Protein AF-A0A2E8V5A6-F1 (afdb_monomer)

pLDDT: mean 71.58, std 9.97, range [44.84, 85.44]

Secondary structure (DSSP, 8-state):
--HHHHHHHHHHHHHS-HHHHHHHHHHHHHH-HHHHHHHHHHHHHHHHHHHHHHHHHHHS--

Radius of gyration: 13.53 Å; Cα contacts (8 Å, |Δi|>4): 17; chains: 1; bounding box: 36×16×39 Å

Structure (mmCIF, N/CA/C/O backbone):
data_AF-A0A2E8V5A6-F1
#
_entry.id   AF-A0A2E8V5A6-F1
#
loop_
_atom_site.group_PDB
_atom_site.id
_atom_site.type_symbol
_atom_site.label_atom_id
_atom_site.label_alt_id
_atom_site.label_comp_id
_atom_site.label_asym_id
_atom_site.label_entity_id
_atom_site.label_seq_id
_atom_site.pdbx_PDB_ins_code
_atom_site.Cartn_x
_atom_site.Cartn_y
_atom_site.Cartn_z
_atom_site.occupancy
_atom_site.B_iso_or_equiv
_atom_site.auth_seq_id
_atom_site.auth_comp_id
_atom_site.auth_asym_id
_atom_site.auth_atom_id
_atom_site.pdbx_PDB_model_num
ATOM 1 N N . MET A 1 1 ? -17.978 -3.475 -0.410 1.00 58.06 1 MET A N 1
ATOM 2 C CA . MET A 1 1 ? -17.200 -2.554 -1.269 1.00 58.06 1 MET A CA 1
ATOM 3 C C . MET A 1 1 ? -17.572 -2.829 -2.720 1.00 58.06 1 MET A C 1
ATOM 5 O O . MET A 1 1 ? -17.633 -3.997 -3.086 1.00 58.06 1 MET A O 1
ATOM 9 N N . ASN A 1 2 ? -17.905 -1.818 -3.529 1.00 72.94 2 ASN A N 1
ATOM 10 C CA . ASN A 1 2 ? -18.228 -2.060 -4.944 1.00 72.94 2 ASN A CA 1
ATOM 11 C C . ASN A 1 2 ? -16.939 -2.366 -5.726 1.00 72.94 2 ASN A C 1
ATOM 13 O O . ASN A 1 2 ? -15.917 -1.732 -5.478 1.00 72.94 2 ASN A O 1
ATOM 17 N N . LYS A 1 3 ? -16.981 -3.293 -6.697 1.00 63.16 3 LYS A N 1
ATOM 18 C CA . LYS A 1 3 ? -15.802 -3.761 -7.469 1.00 63.16 3 LYS A CA 1
ATOM 19 C C . LYS A 1 3 ? -14.934 -2.628 -8.044 1.00 63.16 3 LYS A C 1
ATOM 21 O O . LYS A 1 3 ? -13.716 -2.752 -8.115 1.00 63.16 3 LYS A O 1
ATOM 26 N N . MET A 1 4 ? -15.559 -1.512 -8.423 1.00 67.19 4 MET A N 1
ATOM 27 C CA . MET A 1 4 ? -14.881 -0.317 -8.938 1.00 67.19 4 MET A CA 1
ATOM 28 C C . MET A 1 4 ? -13.984 0.360 -7.888 1.00 67.19 4 MET A C 1
ATOM 30 O O . MET A 1 4 ? -12.888 0.805 -8.213 1.00 67.19 4 MET A O 1
ATOM 34 N N . GLN A 1 5 ? -14.418 0.399 -6.627 1.00 73.19 5 GLN A N 1
ATOM 35 C CA . GLN A 1 5 ? -13.657 0.996 -5.527 1.00 73.19 5 GLN A CA 1
ATOM 36 C C . GLN A 1 5 ? -12.431 0.148 -5.188 1.00 73.19 5 GLN A C 1
ATOM 38 O O . GLN A 1 5 ? -11.348 0.697 -5.017 1.00 73.19 5 GLN A O 1
ATOM 43 N N . THR A 1 6 ? -12.576 -1.181 -5.183 1.00 73.81 6 THR A N 1
ATOM 44 C CA . THR A 1 6 ? -11.462 -2.113 -4.959 1.00 73.81 6 THR A CA 1
ATOM 45 C C . THR A 1 6 ? -10.383 -1.966 -6.029 1.00 73.81 6 THR A C 1
ATOM 47 O O . THR A 1 6 ? -9.205 -1.874 -5.703 1.00 73.81 6 THR A O 1
ATOM 50 N N . ARG A 1 7 ? -10.772 -1.879 -7.309 1.00 77.62 7 ARG A N 1
ATOM 51 C CA . ARG A 1 7 ? -9.821 -1.729 -8.420 1.00 77.62 7 ARG A CA 1
ATOM 52 C C . ARG A 1 7 ? -9.032 -0.421 -8.345 1.00 77.62 7 ARG A C 1
ATOM 54 O O . ARG A 1 7 ? -7.820 -0.447 -8.511 1.00 77.62 7 ARG A O 1
ATOM 61 N N . MET A 1 8 ? -9.697 0.696 -8.044 1.00 81.12 8 MET A N 1
ATOM 62 C CA . MET A 1 8 ? -9.012 1.983 -7.858 1.00 81.12 8 MET A CA 1
ATOM 63 C C . MET A 1 8 ? -8.027 1.940 -6.685 1.00 81.12 8 MET A C 1
ATOM 65 O O . MET A 1 8 ? -6.927 2.472 -6.795 1.00 81.12 8 MET A O 1
ATOM 69 N N . LEU A 1 9 ? -8.394 1.273 -5.586 1.00 78.00 9 LEU A N 1
ATOM 70 C CA . LEU A 1 9 ? -7.517 1.098 -4.427 1.00 78.00 9 LEU A CA 1
ATOM 71 C C . LEU A 1 9 ? -6.270 0.281 -4.783 1.00 78.00 9 LEU A C 1
ATOM 73 O O . LEU A 1 9 ? -5.161 0.686 -4.450 1.00 78.00 9 LEU A O 1
ATOM 77 N N . ILE A 1 10 ? -6.443 -0.822 -5.516 1.00 76.56 10 ILE A N 1
ATOM 78 C CA . ILE A 1 10 ? -5.336 -1.664 -5.987 1.00 76.56 10 ILE A CA 1
ATOM 79 C C . ILE A 1 10 ? -4.415 -0.872 -6.921 1.00 76.56 10 ILE A C 1
ATOM 81 O O . ILE A 1 10 ? -3.204 -0.886 -6.730 1.00 76.56 10 ILE A O 1
ATOM 85 N N . GLU A 1 11 ? -4.959 -0.134 -7.892 1.00 80.25 11 GLU A N 1
ATOM 86 C CA . GLU A 1 11 ? -4.153 0.685 -8.808 1.00 80.25 11 GLU A CA 1
ATOM 87 C C . GLU A 1 11 ? -3.389 1.801 -8.079 1.00 80.25 11 GLU A C 1
ATOM 89 O O . GLU A 1 11 ? -2.247 2.103 -8.437 1.00 80.25 11 GLU A O 1
ATOM 94 N N . MET A 1 12 ? -3.986 2.391 -7.039 1.00 83.44 12 MET A N 1
ATOM 95 C CA . MET A 1 12 ? -3.338 3.405 -6.208 1.00 83.44 12 MET A CA 1
ATOM 96 C C . MET A 1 12 ? -2.193 2.803 -5.386 1.00 83.44 12 MET A C 1
ATOM 98 O O . MET A 1 12 ? -1.076 3.309 -5.451 1.00 83.44 12 MET A O 1
ATOM 102 N N . ILE A 1 13 ? -2.441 1.682 -4.697 1.00 77.88 13 ILE A N 1
ATOM 103 C CA . ILE A 1 13 ? -1.424 0.937 -3.936 1.00 77.88 13 ILE A CA 1
ATOM 104 C C . ILE A 1 13 ? -0.287 0.489 -4.847 1.00 77.88 13 ILE A C 1
ATOM 106 O O . ILE A 1 13 ? 0.886 0.561 -4.481 1.00 77.88 13 ILE A O 1
ATOM 110 N N . ALA A 1 14 ? -0.620 0.046 -6.055 1.00 76.38 14 ALA A N 1
ATOM 111 C CA . ALA A 1 14 ? 0.373 -0.355 -7.020 1.00 76.38 14 ALA A CA 1
ATOM 112 C C . ALA A 1 14 ? 1.295 0.836 -7.334 1.00 76.38 14 ALA A C 1
ATOM 114 O O . ALA A 1 14 ? 2.502 0.663 -7.414 1.00 76.38 14 ALA A O 1
ATOM 115 N N . ARG A 1 15 ? 0.792 2.050 -7.549 1.00 80.19 15 ARG A N 1
ATOM 116 C CA . ARG A 1 15 ? 1.650 3.197 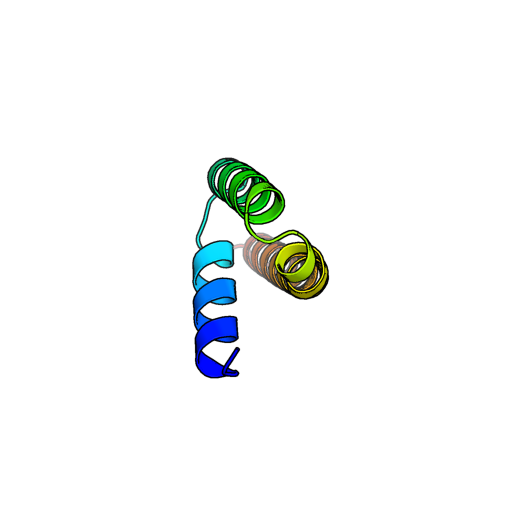-7.918 1.00 80.19 15 ARG A CA 1
ATOM 117 C C . ARG A 1 15 ? 2.528 3.721 -6.776 1.00 80.19 15 ARG A C 1
ATOM 119 O O . ARG A 1 15 ? 3.450 4.475 -7.058 1.00 80.19 15 ARG A O 1
ATOM 126 N N . MET A 1 16 ? 2.259 3.322 -5.534 1.00 81.31 16 MET A N 1
ATOM 127 C CA . MET A 1 16 ? 3.081 3.679 -4.377 1.00 81.31 16 MET A CA 1
ATOM 128 C C . MET A 1 16 ? 4.436 2.970 -4.403 1.00 81.31 16 MET A C 1
ATOM 130 O O . MET A 1 16 ? 4.539 1.793 -4.785 1.00 81.31 16 MET A O 1
ATOM 134 N N . THR A 1 17 ? 5.450 3.678 -3.910 1.00 80.50 17 THR A N 1
ATOM 135 C CA . THR A 1 17 ? 6.737 3.083 -3.536 1.00 80.50 17 THR A CA 1
ATOM 136 C C . THR A 1 17 ? 6.554 2.053 -2.416 1.00 80.50 17 THR A C 1
ATOM 138 O O . THR A 1 17 ? 5.517 2.011 -1.747 1.00 80.50 17 THR A O 1
ATOM 141 N N . THR A 1 18 ? 7.552 1.191 -2.212 1.00 77.00 18 THR A N 1
ATOM 142 C CA . THR A 1 18 ? 7.505 0.152 -1.170 1.00 77.00 18 THR A CA 1
ATOM 143 C C . THR A 1 18 ? 7.255 0.747 0.220 1.00 77.00 18 THR A C 1
ATOM 145 O O . THR A 1 18 ? 6.396 0.247 0.943 1.00 77.00 18 THR A O 1
ATOM 148 N N . ASP A 1 19 ? 7.922 1.856 0.552 1.00 78.56 19 ASP A N 1
ATOM 149 C CA . ASP A 1 19 ? 7.817 2.510 1.863 1.00 78.56 19 ASP A CA 1
ATOM 150 C C . ASP A 1 19 ? 6.452 3.182 2.084 1.00 78.56 19 ASP A C 1
ATOM 152 O O . ASP A 1 19 ? 5.826 3.022 3.138 1.00 78.56 19 ASP A O 1
ATOM 156 N N . GLU A 1 20 ? 5.947 3.897 1.071 1.00 81.50 20 GLU A N 1
ATOM 157 C CA . GLU A 1 20 ? 4.616 4.521 1.112 1.00 81.50 20 GLU A CA 1
ATOM 158 C C . GLU A 1 20 ? 3.520 3.474 1.272 1.00 81.50 20 GLU A C 1
ATOM 160 O O . GLU A 1 20 ? 2.571 3.655 2.036 1.00 81.50 20 GLU A O 1
ATOM 165 N N . ARG A 1 21 ? 3.663 2.349 0.571 1.00 80.50 21 ARG A N 1
ATOM 166 C CA . ARG A 1 21 ? 2.720 1.244 0.651 1.00 80.50 21 ARG A CA 1
ATOM 167 C C . ARG A 1 21 ? 2.725 0.591 2.017 1.00 80.50 21 ARG A C 1
ATOM 169 O O . ARG A 1 21 ? 1.654 0.299 2.536 1.00 80.50 21 ARG A O 1
ATOM 176 N N . GLN A 1 22 ? 3.901 0.338 2.577 1.00 77.00 22 GLN A N 1
ATOM 177 C CA . GLN A 1 22 ? 4.007 -0.288 3.886 1.00 77.00 22 GLN A CA 1
ATOM 178 C C . GLN A 1 22 ? 3.365 0.598 4.958 1.00 77.00 22 GLN A C 1
ATOM 180 O O . GLN A 1 22 ? 2.505 0.128 5.699 1.00 77.00 22 GLN A O 1
ATOM 185 N N . SER A 1 23 ? 3.657 1.901 4.930 1.00 82.69 23 SER A N 1
ATOM 186 C CA . SER A 1 23 ? 3.007 2.886 5.804 1.00 82.69 23 SER A CA 1
ATOM 187 C C . SER A 1 23 ? 1.486 2.927 5.607 1.00 82.69 23 SER A C 1
ATOM 189 O O . SER A 1 23 ? 0.725 2.996 6.570 1.00 82.69 23 SER A O 1
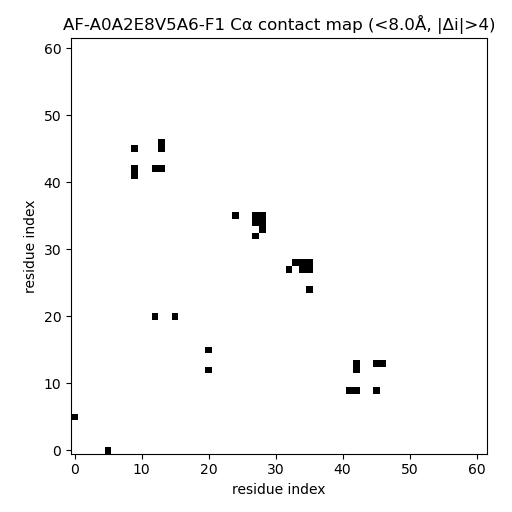ATOM 191 N N . PHE A 1 24 ? 1.019 2.853 4.357 1.00 83.62 24 PHE A N 1
ATOM 192 C CA . PHE A 1 24 ? -0.407 2.835 4.042 1.00 83.62 24 PHE A CA 1
ATOM 193 C C . PHE A 1 24 ? -1.104 1.576 4.569 1.00 83.62 24 PHE A C 1
ATOM 195 O O . PHE A 1 24 ? -2.177 1.693 5.153 1.00 83.62 24 PHE A O 1
ATOM 202 N N . ILE A 1 25 ? -0.501 0.395 4.397 1.00 78.88 25 ILE A N 1
ATOM 203 C CA . ILE A 1 25 ? -1.041 -0.881 4.889 1.00 78.88 25 ILE A CA 1
ATOM 204 C C . ILE A 1 25 ? -1.083 -0.895 6.419 1.00 78.88 25 ILE A C 1
ATOM 206 O O . ILE A 1 25 ? -2.105 -1.283 6.975 1.00 78.88 25 ILE A O 1
ATOM 210 N N . GLU A 1 26 ? -0.038 -0.418 7.098 1.00 82.56 26 GLU A N 1
ATOM 211 C CA . GLU A 1 26 ? -0.008 -0.331 8.565 1.00 82.56 26 GLU A CA 1
ATOM 212 C C . GLU A 1 26 ? -1.112 0.581 9.122 1.00 82.56 26 GLU A C 1
ATOM 214 O O . GLU A 1 26 ? -1.749 0.260 10.126 1.00 82.56 26 GLU A O 1
ATOM 219 N N . GLU A 1 27 ? -1.385 1.714 8.473 1.00 85.44 27 GLU A N 1
ATOM 220 C CA . GLU A 1 27 ? -2.492 2.596 8.863 1.00 85.44 27 GLU A CA 1
ATOM 221 C C . GLU A 1 27 ? -3.870 1.998 8.539 1.00 85.44 27 GLU A C 1
ATOM 223 O O . GLU A 1 27 ? -4.844 2.234 9.265 1.00 85.44 27 GLU A O 1
ATOM 228 N N . LEU A 1 28 ? -3.965 1.205 7.469 1.00 81.38 28 LEU A N 1
ATOM 229 C CA . LEU A 1 28 ? -5.186 0.499 7.090 1.00 81.38 28 LEU A CA 1
ATOM 230 C C . LEU A 1 28 ? -5.503 -0.642 8.056 1.00 81.38 28 LEU A C 1
ATOM 232 O O . LEU A 1 28 ? -6.663 -0.798 8.422 1.00 81.38 28 LEU A O 1
ATOM 236 N N . ASP A 1 29 ? -4.491 -1.377 8.510 1.00 80.94 29 ASP A N 1
ATOM 237 C CA . ASP A 1 29 ? -4.623 -2.491 9.452 1.00 80.94 29 ASP A CA 1
ATOM 238 C C . ASP A 1 29 ? -5.151 -2.012 10.810 1.00 80.94 29 ASP A C 1
ATOM 240 O O . ASP A 1 29 ? -6.117 -2.552 11.349 1.00 80.94 29 ASP A O 1
ATOM 244 N N . LYS A 1 30 ? -4.626 -0.883 11.305 1.00 82.25 30 LYS A N 1
ATOM 245 C CA . LYS A 1 30 ? -5.085 -0.257 12.558 1.00 82.25 30 LYS A CA 1
ATOM 246 C C . LYS A 1 30 ? -6.558 0.159 12.530 1.00 82.25 30 LYS A C 1
ATOM 248 O O . LYS A 1 30 ? -7.212 0.165 13.572 1.00 82.25 30 LYS A O 1
ATOM 253 N N . ARG A 1 31 ? -7.073 0.585 11.371 1.00 84.31 31 ARG A N 1
ATOM 254 C CA . ARG A 1 31 ? -8.442 1.121 11.232 1.00 84.31 31 ARG A CA 1
ATOM 255 C C . ARG A 1 31 ? -9.444 0.100 10.701 1.00 84.31 31 ARG A C 1
ATOM 257 O O . ARG A 1 31 ? -10.620 0.181 11.048 1.00 84.31 31 ARG A O 1
ATOM 264 N N . PHE A 1 32 ? -8.998 -0.828 9.862 1.00 81.81 32 PHE A N 1
ATOM 265 C CA . PHE A 1 32 ? -9.827 -1.767 9.111 1.00 81.81 32 PHE A CA 1
ATOM 266 C C . PHE A 1 32 ? -9.096 -3.113 8.912 1.00 81.81 32 PHE A C 1
ATOM 268 O O . PHE A 1 32 ? -8.795 -3.478 7.775 1.00 81.81 32 PHE A O 1
ATOM 275 N N . PRO A 1 33 ? -8.854 -3.893 9.980 1.00 75.12 33 PRO A N 1
ATOM 276 C CA . PRO A 1 33 ? -8.048 -5.120 9.908 1.00 75.12 33 PRO A CA 1
ATOM 277 C C . PRO A 1 33 ? -8.617 -6.155 8.920 1.00 75.12 33 PRO A C 1
ATOM 279 O O . PRO A 1 33 ? -7.902 -6.682 8.075 1.00 75.12 33 PRO A O 1
ATOM 282 N N . ASN A 1 34 ? -9.943 -6.340 8.899 1.00 79.00 34 ASN A N 1
ATOM 283 C CA . ASN A 1 34 ? -10.607 -7.267 7.966 1.00 79.00 34 ASN A CA 1
ATOM 284 C C . ASN A 1 34 ? -10.417 -6.887 6.484 1.00 79.00 34 ASN A C 1
ATOM 286 O O . ASN A 1 34 ? -10.537 -7.729 5.601 1.00 79.00 34 ASN A O 1
ATOM 290 N N . LEU A 1 35 ? -10.176 -5.603 6.200 1.00 73.31 35 LEU A N 1
ATOM 291 C CA . LEU A 1 35 ? -9.967 -5.116 4.841 1.00 73.31 35 LEU A CA 1
ATOM 292 C C . LEU A 1 35 ? -8.534 -5.386 4.368 1.00 73.31 35 LEU A C 1
ATOM 294 O O . LEU A 1 35 ? -8.317 -5.565 3.172 1.00 73.31 35 LEU A O 1
ATOM 298 N N . VAL A 1 36 ? -7.566 -5.429 5.287 1.00 73.38 36 VAL A N 1
ATOM 299 C CA . VAL A 1 36 ? -6.172 -5.763 4.976 1.00 73.38 36 VAL A CA 1
ATOM 300 C C . VAL A 1 36 ? -6.031 -7.231 4.605 1.00 73.38 36 VAL A C 1
ATOM 302 O O . VAL A 1 36 ? -5.373 -7.516 3.608 1.00 73.38 36 VAL A O 1
ATOM 305 N N . ASP A 1 37 ? -6.713 -8.137 5.307 1.00 73.00 37 ASP A N 1
ATOM 306 C CA . ASP A 1 37 ? -6.734 -9.563 4.948 1.00 73.00 37 ASP A CA 1
ATOM 307 C C . ASP A 1 37 ? -7.282 -9.789 3.528 1.00 73.00 37 ASP A C 1
ATOM 309 O O . ASP A 1 37 ? -6.687 -10.511 2.722 1.00 73.00 37 ASP A O 1
ATOM 313 N N . ASP A 1 38 ? -8.374 -9.103 3.178 1.00 73.88 38 ASP A N 1
ATOM 314 C CA . ASP A 1 38 ? -8.966 -9.172 1.839 1.00 73.88 38 A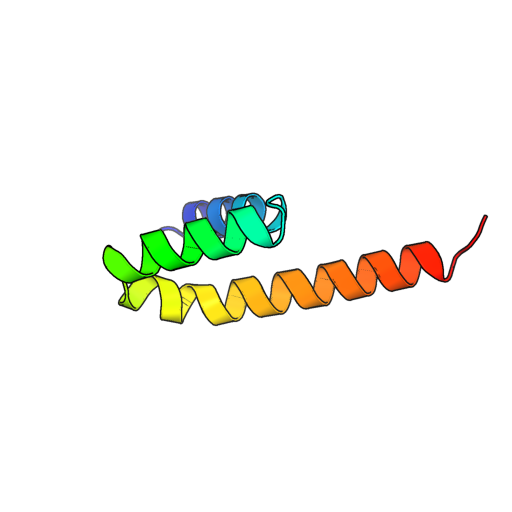SP A CA 1
ATOM 315 C C . ASP A 1 38 ? -8.049 -8.564 0.765 1.00 73.88 38 ASP A C 1
ATOM 317 O O . ASP A 1 38 ? -7.965 -9.078 -0.353 1.00 73.88 38 ASP A O 1
ATOM 321 N N . LEU A 1 39 ? -7.358 -7.463 1.079 1.00 72.19 39 LEU A N 1
ATOM 322 C CA . LEU A 1 39 ? -6.473 -6.766 0.145 1.00 72.19 39 LEU A CA 1
ATOM 323 C C . LEU A 1 39 ? -5.103 -7.433 0.005 1.00 72.19 39 LEU A C 1
ATOM 325 O O . LEU A 1 39 ? -4.506 -7.328 -1.066 1.00 72.19 39 LEU A O 1
ATOM 329 N N . GLY A 1 40 ? -4.610 -8.129 1.030 1.00 69.75 40 GLY A N 1
ATOM 330 C CA . GLY A 1 40 ? -3.273 -8.725 1.061 1.00 69.75 40 GLY A CA 1
ATOM 331 C C . GLY A 1 40 ? -3.017 -9.647 -0.130 1.00 69.75 40 GLY A C 1
ATOM 332 O O . GLY A 1 40 ? -1.984 -9.533 -0.792 1.00 69.75 40 GLY A O 1
ATOM 333 N N . ASN A 1 41 ? -4.010 -10.467 -0.488 1.00 70.06 4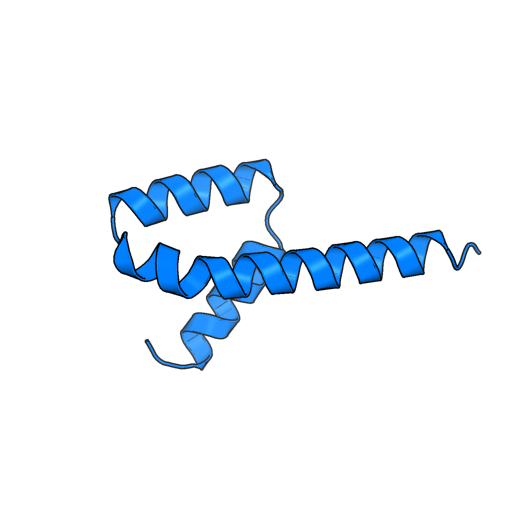1 ASN A N 1
ATOM 334 C CA . ASN A 1 41 ? -3.946 -11.333 -1.667 1.00 70.06 41 ASN A CA 1
ATOM 335 C C . ASN A 1 41 ? -3.834 -10.539 -2.980 1.00 70.06 41 ASN A C 1
ATOM 337 O O . ASN A 1 41 ? -3.029 -10.884 -3.843 1.00 70.06 41 ASN A O 1
ATOM 341 N N . TYR A 1 42 ? -4.596 -9.453 -3.135 1.00 68.44 42 TYR A N 1
ATOM 342 C CA . TYR A 1 42 ? -4.553 -8.632 -4.351 1.00 68.44 42 TYR A CA 1
ATOM 343 C C . TYR A 1 42 ? -3.255 -7.831 -4.463 1.00 68.44 42 TYR A C 1
ATOM 345 O O . TYR A 1 42 ? -2.662 -7.767 -5.537 1.00 68.4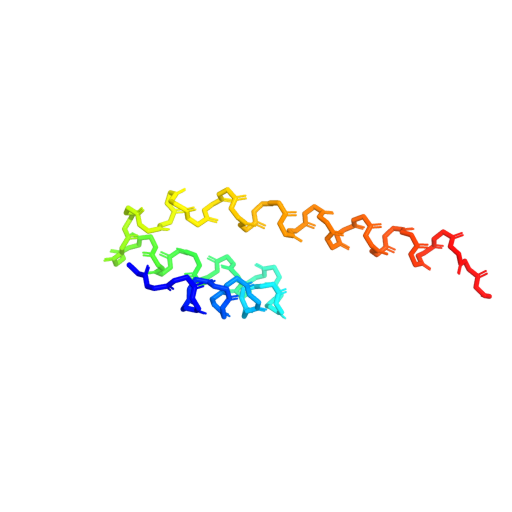4 4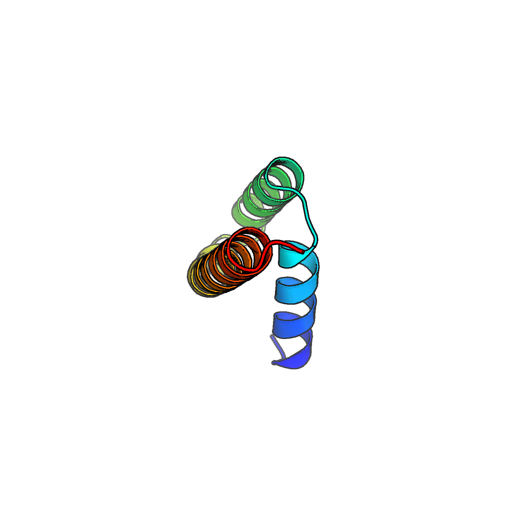2 TYR A O 1
ATOM 353 N N . ILE A 1 43 ? -2.788 -7.252 -3.356 1.00 67.56 43 ILE A N 1
ATOM 354 C CA . ILE A 1 43 ? -1.552 -6.464 -3.314 1.00 67.56 43 ILE A CA 1
ATOM 355 C C . ILE A 1 43 ? -0.347 -7.345 -3.659 1.00 67.56 43 ILE A C 1
ATOM 357 O O . ILE A 1 43 ? 0.521 -6.917 -4.424 1.00 67.56 43 ILE A O 1
ATOM 361 N N . TYR A 1 44 ? -0.303 -8.574 -3.135 1.00 69.19 44 TYR A N 1
ATOM 362 C CA . TYR A 1 44 ? 0.770 -9.526 -3.419 1.00 69.19 44 TYR A CA 1
ATOM 363 C C . TYR A 1 44 ? 0.817 -9.916 -4.902 1.00 69.19 44 TYR A C 1
ATOM 365 O O . TYR A 1 44 ? 1.872 -9.811 -5.530 1.00 69.19 44 TYR A O 1
ATOM 373 N N . VAL A 1 45 ? -0.330 -10.290 -5.483 1.00 68.38 45 VAL A N 1
ATOM 374 C CA . VAL A 1 45 ? -0.434 -10.660 -6.905 1.00 68.38 45 VAL A CA 1
ATOM 375 C C . VAL A 1 45 ? -0.030 -9.495 -7.808 1.00 68.38 45 VAL A C 1
ATOM 377 O O . VAL A 1 45 ? 0.829 -9.661 -8.670 1.00 68.38 45 VAL A O 1
ATOM 380 N N . THR A 1 46 ? -0.559 -8.292 -7.568 1.00 67.88 46 THR A N 1
ATOM 381 C CA . THR A 1 46 ? -0.217 -7.105 -8.367 1.00 67.88 46 THR A CA 1
ATOM 382 C C . THR A 1 46 ? 1.273 -6.759 -8.291 1.00 67.88 46 THR A C 1
ATOM 384 O O . THR A 1 46 ? 1.847 -6.280 -9.272 1.00 67.88 46 THR A O 1
ATOM 387 N N . GLN A 1 47 ? 1.935 -7.002 -7.155 1.00 65.19 47 GLN A N 1
ATOM 388 C CA . GLN A 1 47 ? 3.366 -6.737 -7.044 1.00 65.19 47 GLN A CA 1
ATOM 389 C C . GLN A 1 47 ? 4.221 -7.795 -7.744 1.00 65.19 47 GLN A C 1
ATOM 391 O O . GLN A 1 47 ? 5.219 -7.428 -8.364 1.00 65.19 47 GLN A O 1
ATOM 396 N N . GLN A 1 48 ? 3.827 -9.071 -7.703 1.00 67.25 48 GLN A N 1
ATOM 397 C CA . GLN A 1 48 ? 4.484 -10.099 -8.509 1.00 67.25 48 GLN A CA 1
ATOM 398 C C . GLN A 1 48 ? 4.347 -9.808 -10.002 1.00 67.25 48 GLN A C 1
ATOM 400 O O . GLN A 1 48 ? 5.353 -9.793 -10.701 1.00 67.25 48 GLN A O 1
ATOM 405 N N . GLU A 1 49 ? 3.144 -9.483 -10.478 1.00 67.75 49 GLU A N 1
ATOM 406 C CA . GLU A 1 49 ? 2.914 -9.150 -11.887 1.00 67.75 49 GLU A CA 1
ATOM 407 C C . GLU A 1 49 ? 3.764 -7.962 -12.345 1.00 67.75 49 GLU A C 1
ATOM 409 O O . GLU A 1 49 ? 4.309 -7.982 -13.449 1.00 67.75 49 GLU A O 1
ATOM 414 N N . ARG A 1 50 ? 3.917 -6.932 -11.502 1.00 63.94 50 ARG A N 1
ATOM 415 C CA . ARG A 1 50 ? 4.758 -5.785 -11.851 1.00 63.94 50 ARG A CA 1
ATOM 416 C C . ARG A 1 50 ? 6.249 -6.107 -11.788 1.00 63.94 50 ARG A C 1
ATOM 418 O O . ARG A 1 50 ? 6.982 -5.649 -12.657 1.00 63.94 50 ARG A O 1
ATOM 425 N N . ASN A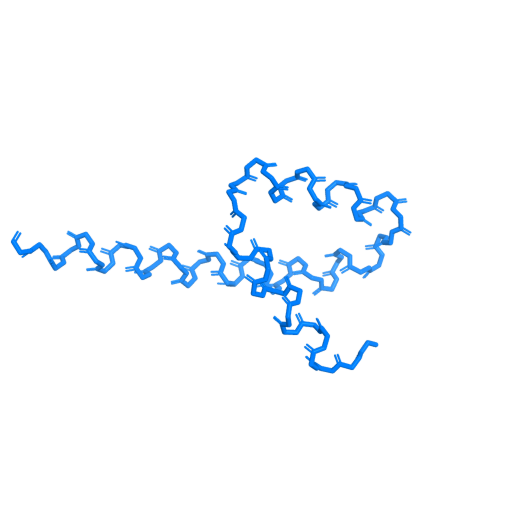 1 51 ? 6.704 -6.881 -10.805 1.00 62.38 51 ASN A N 1
ATOM 426 C CA . ASN A 1 51 ? 8.097 -7.325 -10.767 1.00 62.38 51 ASN A CA 1
ATOM 427 C C . ASN A 1 51 ? 8.424 -8.172 -12.001 1.00 62.38 51 ASN A C 1
ATOM 429 O O . ASN A 1 51 ? 9.433 -7.917 -12.642 1.00 62.38 51 ASN A O 1
ATOM 433 N N . SER A 1 52 ? 7.533 -9.080 -12.407 1.00 65.94 52 SER A N 1
ATOM 434 C CA . SER A 1 52 ? 7.688 -9.841 -13.650 1.00 65.94 52 SER A CA 1
ATOM 435 C C . SER A 1 52 ? 7.677 -8.948 -14.895 1.00 65.94 52 SER A C 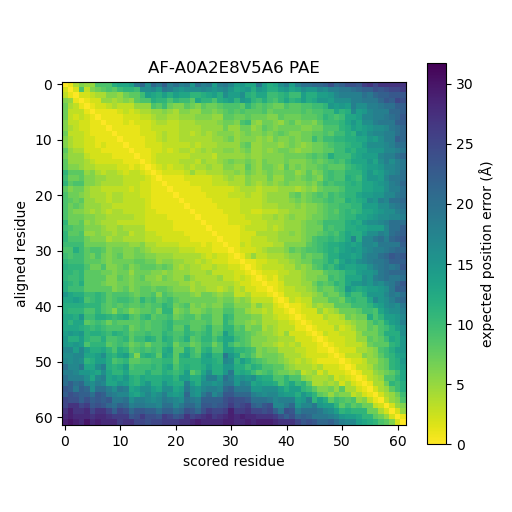1
ATOM 437 O O . SER A 1 52 ? 8.445 -9.193 -15.816 1.00 65.94 52 SER A O 1
ATOM 439 N N . GLN A 1 53 ? 6.861 -7.887 -14.937 1.00 60.75 53 GLN A N 1
ATOM 440 C CA . GLN A 1 53 ? 6.907 -6.906 -16.033 1.00 60.75 53 GLN A CA 1
ATOM 441 C C . GLN A 1 53 ? 8.223 -6.115 -16.059 1.00 60.75 53 GLN A C 1
ATOM 443 O O . GLN A 1 53 ? 8.795 -5.938 -17.128 1.00 60.75 53 GLN A O 1
ATOM 448 N N . LEU A 1 54 ? 8.734 -5.687 -14.902 1.00 61.22 54 LEU A N 1
ATOM 449 C CA . LEU A 1 54 ? 10.036 -5.020 -14.792 1.00 61.22 54 LEU A CA 1
ATOM 450 C C . LEU A 1 54 ? 11.189 -5.956 -15.184 1.00 61.22 54 LEU A C 1
ATOM 452 O O . LEU A 1 54 ? 12.119 -5.529 -15.857 1.00 61.22 54 LEU A O 1
ATOM 456 N N . GLU A 1 55 ? 11.129 -7.232 -14.804 1.00 59.69 55 GLU A N 1
ATOM 457 C CA . GLU A 1 55 ? 12.109 -8.248 -15.207 1.00 59.69 55 GLU A CA 1
ATOM 458 C C . GLU A 1 55 ? 12.093 -8.495 -16.723 1.00 59.69 55 GLU A C 1
ATOM 460 O O . GLU A 1 55 ? 13.155 -8.652 -17.327 1.00 59.69 55 GLU A O 1
ATOM 465 N N . LEU A 1 56 ? 10.915 -8.473 -17.356 1.00 59.88 56 LEU A N 1
ATOM 466 C CA . LEU A 1 5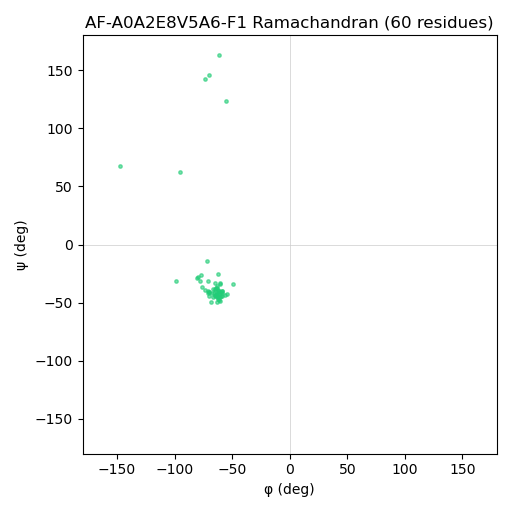6 ? 10.785 -8.553 -18.815 1.00 59.88 56 LEU A CA 1
ATOM 467 C C . LEU A 1 56 ? 11.349 -7.305 -19.515 1.00 59.88 56 LEU A C 1
ATOM 469 O O . LEU A 1 56 ? 12.062 -7.453 -20.508 1.00 59.88 56 LEU A O 1
ATOM 473 N N . ASP A 1 57 ? 11.102 -6.107 -18.977 1.00 53.62 57 ASP A N 1
ATOM 474 C CA . ASP A 1 57 ? 11.657 -4.846 -19.498 1.00 53.62 57 ASP A CA 1
ATOM 475 C C . ASP A 1 57 ? 13.192 -4.783 -19.371 1.00 53.62 57 ASP A C 1
ATOM 477 O O . ASP A 1 57 ? 13.861 -4.227 -20.238 1.00 53.62 57 ASP A O 1
ATOM 481 N N . ILE A 1 58 ? 13.777 -5.386 -18.329 1.00 56.72 58 ILE A N 1
ATOM 482 C CA . ILE A 1 58 ? 15.240 -5.475 -18.158 1.00 56.72 58 ILE A CA 1
ATOM 483 C C . ILE A 1 58 ? 15.847 -6.566 -19.064 1.00 56.72 58 ILE A C 1
ATOM 485 O O . ILE A 1 58 ? 16.984 -6.432 -19.519 1.00 56.72 58 ILE A O 1
ATOM 489 N N . GLY A 1 59 ? 15.107 -7.645 -19.345 1.00 52.97 59 GLY A N 1
ATOM 490 C CA . GLY A 1 59 ? 15.542 -8.747 -20.213 1.00 52.97 59 GLY A CA 1
ATOM 491 C C . GLY A 1 59 ? 15.481 -8.437 -21.713 1.00 52.97 59 GLY A C 1
ATOM 492 O O . GLY A 1 59 ? 16.262 -8.991 -22.486 1.00 52.97 59 GLY A O 1
ATOM 493 N N . HIS A 1 60 ? 14.601 -7.526 -22.130 1.00 48.47 60 HIS A N 1
ATOM 494 C CA . HIS A 1 60 ? 14.551 -6.966 -23.482 1.00 48.47 60 HIS A CA 1
ATOM 495 C C . HIS A 1 60 ? 15.322 -5.639 -23.533 1.00 48.47 60 HIS A C 1
ATOM 497 O O . HIS A 1 60 ? 14.767 -4.577 -23.807 1.00 48.47 60 HIS A O 1
ATOM 503 N N . GLY A 1 61 ? 16.626 -5.711 -23.258 1.00 44.84 61 GLY A N 1
ATOM 504 C CA . GLY A 1 61 ? 17.537 -4.593 -23.478 1.00 44.84 61 GLY A CA 1
ATOM 505 C C . GLY A 1 61 ? 17.471 -4.108 -24.929 1.00 44.84 61 GLY A C 1
ATOM 506 O O . GLY A 1 61 ? 17.684 -4.885 -25.863 1.00 44.84 61 GLY A O 1
ATOM 507 N N . VAL A 1 62 ? 17.167 -2.820 -25.089 1.00 46.16 62 VAL A N 1
ATOM 508 C CA . VAL A 1 62 ? 17.566 -2.022 -26.257 1.00 46.16 62 VAL A CA 1
ATOM 509 C C . VAL A 1 62 ? 19.032 -1.644 -26.095 1.00 46.16 62 VAL A C 1
ATOM 511 O O . VAL A 1 62 ? 19.411 -1.282 -24.957 1.00 46.16 62 VAL A O 1
#

Mean predicted aligned error: 9.13 Å

Foldseek 3Di:
DDPVVLVVVLVVLLPDDPVRNVVVLVVCCVVPVVVSVVCVVSNVVSVVVVVVVVVVVVVPDD

Sequence (62 aa):
MNKMQTRMLIEMIARMTTDERQSFIEELDKRFPNLVDDLGNYIYVTQQERNSQLELDIGHGV

Solvent-accessible surface area (backbone atoms only — not comparable to full-atom values): 3598 Å² total; per-residue (Å²): 133,60,72,69,59,55,50,54,51,50,56,51,53,63,72,42,53,75,68,60,35,51,55,49,50,57,58,39,38,78,76,38,48,76,56,42,65,66,40,49,62,54,56,51,50,56,48,51,56,47,51,54,51,52,52,49,58,63,71,59,69,126